Protein AF-A0A7S3FR03-F1 (afdb_monomer_lite)

Organism: NCBI:txid1461544

InterPro domains:
  IPR040096 RAB6A-GEF complex partner protein 1 [PTHR22746] (2-126)
  IPR059256 RIC1, second beta-propeller domain [PF25440] (40-126)

Structure (mmCIF, N/CA/C/O backbone):
data_AF-A0A7S3FR03-F1
#
_entry.id   AF-A0A7S3FR03-F1
#
loop_
_atom_site.group_PDB
_atom_site.id
_atom_site.type_symbol
_atom_site.label_atom_id
_atom_site.label_alt_id
_atom_site.label_comp_id
_atom_site.label_asym_id
_atom_site.label_entity_id
_atom_site.label_seq_id
_atom_site.pdbx_PDB_ins_code
_atom_site.Cartn_x
_atom_site.Cartn_y
_atom_site.Cartn_z
_atom_s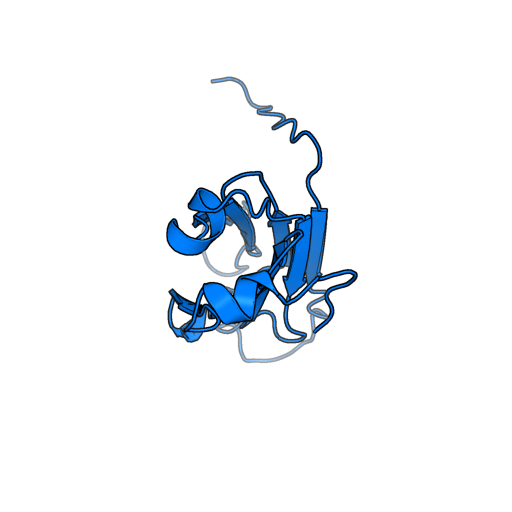ite.occupancy
_atom_site.B_iso_or_equiv
_atom_site.auth_seq_id
_atom_site.auth_comp_id
_atom_site.auth_asym_id
_atom_site.auth_atom_id
_atom_site.pdbx_PDB_model_num
ATOM 1 N N . GLN A 1 1 ? 32.426 10.888 -3.287 1.00 42.78 1 GLN A N 1
ATOM 2 C CA . GLN A 1 1 ? 31.007 10.520 -3.101 1.00 42.78 1 GLN A CA 1
ATOM 3 C C . GLN A 1 1 ? 30.938 9.010 -3.239 1.00 42.78 1 GLN A C 1
ATOM 5 O O . GLN A 1 1 ? 31.353 8.497 -4.266 1.00 42.78 1 GLN A O 1
ATOM 10 N N . ASP A 1 2 ? 30.580 8.322 -2.160 1.00 41.69 2 ASP A N 1
ATOM 11 C CA . ASP A 1 2 ? 30.757 6.874 -1.989 1.00 41.69 2 ASP A CA 1
ATOM 12 C C . ASP A 1 2 ? 29.690 6.074 -2.780 1.00 41.69 2 ASP A C 1
ATOM 14 O O . ASP A 1 2 ? 28.506 6.410 -2.662 1.00 41.69 2 ASP A O 1
ATOM 18 N N . PRO A 1 3 ? 30.048 5.070 -3.613 1.00 50.41 3 PRO A N 1
ATOM 19 C CA . PRO A 1 3 ? 29.150 4.509 -4.629 1.00 50.41 3 PRO A CA 1
ATOM 20 C C . PRO A 1 3 ? 28.243 3.353 -4.170 1.00 50.41 3 PRO A C 1
ATOM 22 O O . PRO A 1 3 ? 27.593 2.729 -5.003 1.00 50.41 3 PRO A O 1
ATOM 25 N N . SER A 1 4 ? 28.118 3.063 -2.878 1.00 46.28 4 SER A N 1
ATOM 26 C CA . SER A 1 4 ? 27.281 1.949 -2.406 1.00 46.28 4 SER A CA 1
ATOM 27 C C . SER A 1 4 ? 26.481 2.333 -1.167 1.00 46.28 4 SER A C 1
ATOM 29 O O . SER A 1 4 ? 26.712 1.865 -0.055 1.00 46.28 4 SER A O 1
ATOM 31 N N . ARG A 1 5 ? 25.473 3.191 -1.359 1.00 45.09 5 ARG A N 1
ATOM 32 C CA . ARG A 1 5 ? 24.447 3.424 -0.336 1.00 45.09 5 ARG A CA 1
ATOM 33 C C . ARG A 1 5 ? 23.555 2.190 -0.214 1.00 45.09 5 ARG A C 1
ATOM 35 O O . ARG A 1 5 ? 22.491 2.113 -0.819 1.00 45.09 5 ARG A O 1
ATOM 42 N N . VAL A 1 6 ? 24.010 1.222 0.574 1.00 50.41 6 VAL A N 1
ATOM 43 C CA . VAL A 1 6 ? 23.188 0.108 1.042 1.00 50.41 6 VAL A CA 1
ATOM 44 C C . VAL A 1 6 ? 22.191 0.679 2.047 1.00 50.41 6 VAL A C 1
ATOM 46 O O . VAL A 1 6 ? 22.561 1.091 3.144 1.00 50.41 6 VAL A O 1
ATOM 49 N N . LEU A 1 7 ? 20.923 0.759 1.649 1.00 52.75 7 LEU A N 1
ATOM 50 C CA . LEU A 1 7 ? 19.839 1.144 2.545 1.00 52.75 7 LEU A CA 1
ATOM 51 C C . LEU A 1 7 ? 19.348 -0.117 3.259 1.00 52.75 7 LEU A C 1
ATOM 53 O O . LEU A 1 7 ? 18.671 -0.957 2.669 1.00 52.75 7 LEU A O 1
ATOM 57 N N . LEU A 1 8 ? 19.740 -0.266 4.523 1.00 41.72 8 LEU A N 1
ATOM 58 C CA . LEU A 1 8 ? 19.253 -1.333 5.388 1.00 41.72 8 LEU A CA 1
ATOM 59 C C . LEU A 1 8 ? 17.861 -0.940 5.900 1.00 41.72 8 LEU A C 1
ATOM 61 O O . LEU A 1 8 ? 17.732 -0.013 6.696 1.00 41.72 8 LEU A O 1
ATOM 65 N N . PHE A 1 9 ? 16.824 -1.630 5.433 1.00 48.44 9 PHE A N 1
ATOM 66 C CA . PHE A 1 9 ? 15.459 -1.456 5.928 1.00 48.44 9 PHE A CA 1
ATOM 67 C C . PHE A 1 9 ? 15.096 -2.623 6.840 1.00 48.44 9 PHE A C 1
ATOM 69 O O . PHE A 1 9 ? 15.202 -3.782 6.447 1.00 48.44 9 PHE A O 1
ATOM 76 N N . SER A 1 10 ? 14.634 -2.318 8.048 1.00 42.00 10 SER A 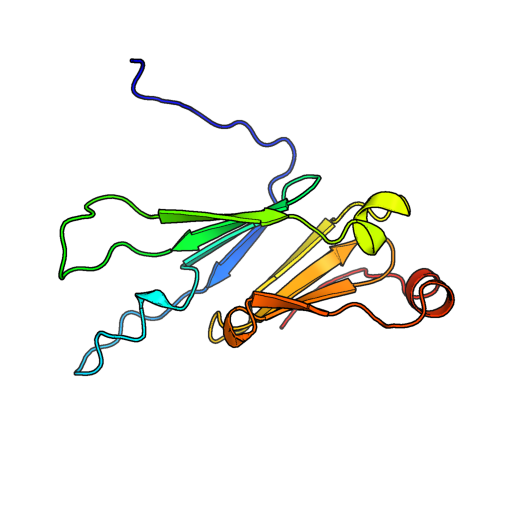N 1
ATOM 77 C CA . SER A 1 10 ? 14.479 -3.286 9.138 1.00 42.00 10 SER A CA 1
ATOM 78 C C . SER A 1 10 ? 13.367 -4.330 8.939 1.00 42.00 10 SER A C 1
ATOM 80 O O . SER A 1 10 ? 13.237 -5.222 9.768 1.00 42.00 10 SER A O 1
ATOM 82 N N . PHE A 1 11 ? 12.547 -4.253 7.885 1.00 51.72 11 PHE A N 1
ATOM 83 C CA . PHE A 1 11 ? 11.422 -5.183 7.660 1.00 51.72 11 PHE A CA 1
ATOM 84 C C . PHE A 1 11 ? 10.785 -5.041 6.264 1.00 51.72 11 PHE A C 1
ATOM 86 O O . PHE A 1 11 ? 9.616 -5.392 6.101 1.00 51.72 11 PHE A O 1
ATOM 93 N N . ALA A 1 12 ? 11.500 -4.497 5.267 1.00 52.34 12 ALA A N 1
ATOM 94 C CA . ALA A 1 12 ? 10.894 -4.098 3.993 1.00 52.34 12 ALA A CA 1
ATOM 95 C C . ALA A 1 12 ? 10.075 -5.238 3.362 1.00 52.34 12 ALA A C 1
ATOM 97 O O . ALA A 1 12 ? 10.616 -6.241 2.897 1.00 52.34 12 ALA A O 1
ATOM 98 N N . ARG A 1 13 ? 8.748 -5.078 3.359 1.00 63.19 13 ARG A N 1
ATOM 99 C CA . ARG A 1 13 ? 7.824 -5.982 2.670 1.00 63.19 13 ARG A CA 1
ATOM 100 C C . ARG A 1 13 ? 7.659 -5.490 1.244 1.00 63.19 13 ARG A C 1
ATOM 102 O O . ARG A 1 13 ? 7.432 -4.300 1.028 1.00 63.19 13 ARG A O 1
ATOM 109 N N . ALA A 1 14 ? 7.818 -6.406 0.296 1.00 63.34 14 ALA A N 1
ATOM 110 C CA . ALA A 1 14 ? 7.838 -6.102 -1.123 1.00 63.34 14 ALA A CA 1
ATOM 111 C C . ALA A 1 14 ? 6.564 -6.598 -1.809 1.00 63.34 14 ALA A C 1
ATOM 113 O O . ALA A 1 14 ? 6.146 -7.734 -1.593 1.00 63.34 14 ALA A O 1
ATOM 114 N N . ALA A 1 15 ? 5.989 -5.767 -2.672 1.00 66.56 15 ALA A N 1
ATOM 115 C CA . ALA A 1 15 ? 5.028 -6.191 -3.680 1.00 66.56 15 ALA A CA 1
ATOM 116 C C . ALA A 1 15 ? 5.695 -6.057 -5.051 1.00 66.56 15 ALA A C 1
ATOM 118 O O . ALA A 1 15 ? 6.209 -4.991 -5.397 1.00 66.56 15 ALA A O 1
ATOM 119 N N . LEU A 1 16 ? 5.728 -7.155 -5.802 1.00 68.56 16 LEU A N 1
ATOM 120 C CA . LEU A 1 16 ? 6.330 -7.209 -7.127 1.00 68.56 16 LEU A CA 1
ATOM 121 C C . LEU A 1 16 ? 5.216 -7.226 -8.159 1.00 68.56 16 LEU A C 1
ATOM 123 O O . LEU A 1 16 ? 4.313 -8.058 -8.080 1.00 68.56 16 LEU A O 1
ATOM 127 N N . ASN A 1 17 ? 5.302 -6.329 -9.131 1.00 59.44 17 ASN A N 1
ATOM 128 C CA . ASN A 1 17 ? 4.479 -6.433 -10.316 1.00 59.44 17 ASN A CA 1
ATOM 129 C C . ASN A 1 17 ? 5.322 -7.123 -11.385 1.00 59.44 17 ASN A C 1
ATOM 131 O O . ASN A 1 17 ? 6.279 -6.544 -11.900 1.00 59.44 17 ASN A O 1
ATOM 135 N N . SER A 1 18 ? 5.001 -8.376 -11.707 1.00 53.69 18 SER A N 1
ATOM 136 C CA . SER A 1 18 ? 5.538 -8.989 -12.915 1.00 53.69 18 SER A CA 1
ATOM 137 C C . SER A 1 18 ? 4.800 -8.366 -14.092 1.00 53.69 18 SER A C 1
ATOM 139 O O . SER A 1 18 ? 3.803 -8.914 -14.556 1.00 53.69 18 SER A O 1
ATOM 141 N N . SER A 1 19 ? 5.242 -7.206 -14.569 1.00 48.88 19 SER A N 1
ATOM 142 C CA . SER A 1 19 ? 4.851 -6.787 -15.906 1.00 48.88 19 SER A CA 1
ATOM 143 C C . SER A 1 19 ? 5.509 -7.779 -16.873 1.00 48.88 19 SER A C 1
ATOM 145 O O . SER A 1 19 ? 6.739 -7.845 -16.945 1.00 48.88 19 SER A O 1
ATOM 147 N N . PRO A 1 20 ? 4.741 -8.630 -17.581 1.00 45.34 20 PRO A N 1
ATOM 148 C CA . PRO A 1 20 ? 5.336 -9.449 -18.613 1.00 45.34 20 PRO A CA 1
ATOM 149 C C . PRO A 1 20 ? 5.783 -8.472 -19.693 1.00 45.34 20 PRO A C 1
ATOM 151 O O . PRO A 1 20 ? 4.969 -7.765 -20.289 1.00 45.34 20 PRO A O 1
ATOM 154 N N . THR A 1 21 ? 7.088 -8.394 -19.919 1.00 51.84 21 THR A N 1
ATOM 155 C CA . THR A 1 21 ? 7.653 -7.754 -21.100 1.00 51.84 21 THR A CA 1
ATOM 156 C C . THR A 1 21 ? 6.984 -8.376 -22.323 1.00 51.84 21 THR A C 1
ATOM 158 O O . THR A 1 21 ? 7.293 -9.495 -22.727 1.00 51.84 21 THR A O 1
ATOM 161 N N . A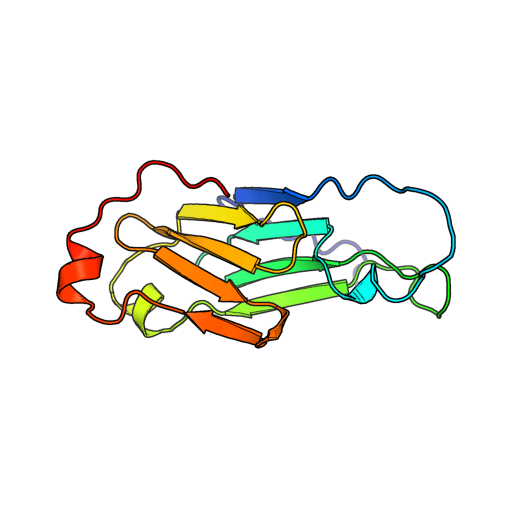RG A 1 22 ? 5.997 -7.693 -22.909 1.00 43.78 22 ARG A N 1
ATOM 162 C CA . ARG A 1 22 ? 5.325 -8.186 -24.108 1.00 43.78 22 ARG A CA 1
ATOM 163 C C . ARG A 1 22 ? 5.210 -7.077 -25.134 1.00 43.78 22 ARG A C 1
ATOM 165 O O . ARG A 1 22 ? 4.318 -6.246 -25.083 1.00 43.78 22 ARG A O 1
ATOM 172 N N . SER A 1 23 ? 6.188 -7.127 -26.037 1.00 41.53 23 SER A N 1
ATOM 173 C CA . SER A 1 23 ? 6.031 -7.045 -27.489 1.00 41.53 23 SER A CA 1
ATOM 174 C C . SER A 1 23 ? 4.938 -6.100 -28.001 1.00 41.53 23 SER A C 1
ATOM 176 O O . SER A 1 23 ? 3.752 -6.397 -27.900 1.00 41.53 23 SER A O 1
ATOM 178 N N . GLY A 1 24 ? 5.373 -5.036 -28.679 1.00 46.38 24 GLY A N 1
ATOM 179 C CA . GLY A 1 24 ? 4.569 -4.384 -29.710 1.00 46.38 24 GLY A CA 1
ATOM 180 C C . GLY A 1 24 ? 3.891 -3.076 -29.299 1.00 46.38 24 GLY A C 1
ATOM 181 O O . GLY A 1 24 ? 2.861 -3.045 -28.639 1.00 46.38 24 GLY A O 1
ATOM 182 N N . THR A 1 25 ? 4.458 -1.990 -29.819 1.00 44.09 25 THR A N 1
ATOM 183 C CA . THR A 1 25 ? 3.782 -0.776 -30.316 1.00 44.09 25 THR A CA 1
ATOM 184 C C . THR A 1 25 ? 3.244 0.314 -29.381 1.00 44.09 25 THR A C 1
ATOM 186 O O . THR A 1 25 ? 3.083 1.412 -29.895 1.00 44.09 25 THR A O 1
ATOM 189 N N . ASN A 1 26 ? 3.095 0.155 -28.059 1.00 44.50 26 ASN A N 1
ATOM 190 C CA . ASN A 1 26 ? 2.659 1.279 -27.194 1.00 44.50 26 ASN A CA 1
ATOM 191 C C . ASN A 1 26 ? 3.640 1.558 -26.038 1.00 44.50 26 ASN A C 1
ATOM 193 O O . ASN A 1 26 ? 3.461 1.097 -24.914 1.00 44.50 26 ASN A O 1
ATOM 197 N N . GLN A 1 27 ? 4.693 2.327 -26.330 1.00 47.44 27 GLN A N 1
ATOM 198 C CA . GLN A 1 27 ? 5.835 2.582 -25.434 1.00 47.44 27 GLN A CA 1
ATOM 199 C C . GLN A 1 27 ? 5.538 3.530 -24.252 1.00 47.44 27 GLN A C 1
ATOM 201 O O . GLN A 1 27 ? 6.356 3.651 -23.352 1.00 47.44 27 GLN A O 1
ATOM 206 N N . SER A 1 28 ? 4.370 4.175 -24.196 1.00 47.25 28 SER A N 1
ATOM 207 C CA . SER A 1 28 ? 4.051 5.186 -23.173 1.00 47.25 28 SER A CA 1
ATOM 208 C C . SER A 1 28 ? 3.528 4.631 -21.839 1.00 47.25 28 SER A C 1
ATOM 210 O O . SER A 1 28 ? 3.362 5.394 -20.890 1.00 47.25 28 SER A O 1
ATOM 212 N N . SER A 1 29 ? 3.261 3.323 -21.732 1.00 48.44 29 SER A N 1
ATOM 213 C CA . SER A 1 29 ? 2.639 2.739 -20.530 1.00 48.44 29 SER A CA 1
ATOM 214 C C . SER A 1 29 ? 3.637 2.242 -19.473 1.00 48.44 29 SER A C 1
ATOM 216 O O . SER A 1 29 ? 3.232 2.010 -18.334 1.00 48.44 29 SER A O 1
ATOM 218 N N . LEU A 1 30 ? 4.922 2.082 -19.818 1.00 46.53 30 LEU A N 1
ATOM 219 C CA . LEU A 1 30 ? 5.962 1.582 -18.900 1.00 46.53 30 LEU A CA 1
ATOM 220 C C . LEU A 1 30 ? 6.393 2.625 -17.858 1.00 46.53 30 LEU A C 1
ATOM 222 O O . LEU A 1 30 ? 6.782 2.263 -16.753 1.00 46.53 30 LEU A O 1
ATOM 226 N N . LEU A 1 31 ? 6.214 3.911 -18.166 1.00 51.75 31 LEU A N 1
ATOM 227 C CA . LEU A 1 31 ? 6.460 5.028 -17.249 1.00 51.75 31 LEU A CA 1
ATOM 228 C C . LEU A 1 31 ? 5.436 5.136 -16.109 1.00 51.75 31 LEU A C 1
ATOM 230 O O . LEU A 1 31 ? 5.654 5.869 -15.146 1.00 51.75 31 LEU A O 1
ATOM 234 N N . SER A 1 32 ? 4.286 4.463 -16.225 1.00 59.94 32 SER A N 1
ATOM 235 C CA . SER A 1 32 ? 3.145 4.691 -15.330 1.00 59.94 32 SER A CA 1
ATOM 236 C C . SER A 1 32 ? 3.059 3.714 -14.159 1.00 59.94 32 SER A C 1
ATOM 238 O O . SER A 1 32 ? 2.291 3.976 -13.230 1.00 59.94 32 SER A O 1
ATOM 240 N N . VAL A 1 33 ? 3.768 2.585 -14.201 1.00 72.00 33 VAL A N 1
ATOM 241 C CA . VAL A 1 33 ? 3.517 1.458 -13.290 1.00 72.00 33 VAL A CA 1
ATOM 242 C C . VAL A 1 33 ? 4.803 1.031 -12.578 1.00 72.00 33 VAL A C 1
ATOM 244 O O . VAL A 1 33 ? 5.845 0.912 -13.223 1.00 72.00 33 VAL A O 1
ATOM 247 N N . PRO A 1 34 ? 4.774 0.810 -11.253 1.00 75.88 34 PRO A N 1
ATOM 248 C CA . PRO A 1 34 ? 5.961 0.416 -10.514 1.00 75.88 34 PRO A CA 1
ATOM 249 C C . PRO A 1 34 ? 6.282 -1.064 -10.752 1.00 75.88 34 PRO A C 1
ATOM 251 O O . PRO A 1 34 ? 5.398 -1.921 -10.714 1.00 75.88 34 PRO A O 1
ATOM 254 N N . SER A 1 35 ? 7.564 -1.366 -10.954 1.00 76.19 35 SER A N 1
ATOM 255 C CA . SER A 1 35 ? 8.097 -2.730 -11.060 1.00 76.19 35 SER A CA 1
ATOM 256 C C . SER A 1 35 ? 8.165 -3.414 -9.691 1.00 76.19 35 SER A C 1
ATOM 258 O O . SER A 1 35 ? 7.957 -4.621 -9.571 1.00 76.19 35 SER A O 1
ATOM 260 N N . ALA A 1 36 ? 8.446 -2.643 -8.638 1.00 82.75 36 ALA A N 1
ATOM 261 C CA . ALA A 1 36 ? 8.478 -3.127 -7.262 1.00 82.75 36 ALA A CA 1
ATOM 262 C C . ALA A 1 36 ? 8.078 -2.023 -6.282 1.00 82.75 36 ALA A C 1
ATOM 264 O O . ALA A 1 36 ? 8.401 -0.854 -6.492 1.00 82.75 36 ALA A O 1
ATOM 265 N N . CYS A 1 37 ? 7.430 -2.393 -5.180 1.00 86.44 37 CYS A N 1
ATOM 266 C CA . CYS A 1 37 ? 7.093 -1.479 -4.095 1.00 86.44 37 CYS A CA 1
ATOM 267 C C . CYS A 1 37 ? 7.590 -2.032 -2.762 1.00 86.44 37 CYS A C 1
ATOM 269 O O . CYS A 1 37 ? 7.331 -3.191 -2.455 1.00 86.44 37 CYS A O 1
ATOM 271 N N . LEU A 1 38 ? 8.270 -1.208 -1.966 1.00 87.75 38 LEU A N 1
ATOM 272 C CA . LEU A 1 38 ? 8.773 -1.545 -0.637 1.00 87.75 38 LEU A CA 1
ATOM 273 C C . LEU A 1 38 ? 8.050 -0.712 0.413 1.00 87.75 38 LEU A C 1
ATOM 275 O O . LEU A 1 38 ? 7.998 0.512 0.314 1.00 87.75 38 LEU A O 1
ATOM 279 N N . LEU A 1 39 ? 7.522 -1.366 1.438 1.00 86.94 39 LEU A N 1
ATOM 280 C CA . LEU A 1 39 ? 6.910 -0.690 2.572 1.00 86.94 39 LEU A CA 1
ATOM 281 C C . LEU A 1 39 ? 7.959 -0.382 3.651 1.00 86.94 39 LEU A C 1
ATOM 283 O O . LEU A 1 39 ? 8.604 -1.300 4.159 1.00 86.94 39 LEU A O 1
ATOM 287 N N . GLY A 1 40 ? 8.117 0.897 3.989 1.00 83.88 40 GLY A N 1
ATOM 288 C CA . GLY A 1 40 ? 8.835 1.371 5.175 1.00 83.88 40 GLY A CA 1
ATOM 289 C C . GLY A 1 40 ? 7.875 1.740 6.311 1.00 83.88 40 GLY A C 1
ATOM 290 O O . GLY A 1 40 ? 6.671 1.521 6.202 1.00 83.88 40 GLY A O 1
ATOM 291 N N . ASP A 1 41 ? 8.403 2.329 7.388 1.00 79.75 41 ASP A N 1
ATOM 292 C CA . ASP A 1 41 ? 7.605 2.698 8.572 1.00 79.75 41 ASP A CA 1
ATOM 293 C C . ASP A 1 41 ? 6.568 3.790 8.272 1.00 79.75 41 ASP A C 1
ATOM 295 O O . ASP A 1 41 ? 5.434 3.736 8.743 1.00 79.75 41 ASP A O 1
ATOM 299 N N . ASP A 1 42 ? 6.952 4.789 7.474 1.00 84.00 42 ASP A N 1
ATOM 300 C CA . ASP A 1 42 ? 6.165 6.002 7.233 1.00 84.00 42 ASP A CA 1
ATOM 301 C C . ASP A 1 42 ? 5.830 6.236 5.752 1.00 84.00 42 ASP A C 1
ATOM 303 O O . ASP A 1 42 ? 5.127 7.190 5.404 1.00 84.00 42 ASP A O 1
ATOM 307 N N . ARG A 1 43 ? 6.344 5.390 4.854 1.00 87.75 43 ARG A N 1
ATOM 308 C CA . ARG A 1 43 ? 6.234 5.579 3.406 1.00 87.75 43 ARG A CA 1
ATOM 309 C C . ARG A 1 43 ? 6.344 4.279 2.629 1.00 87.75 43 ARG A C 1
ATOM 311 O O . ARG A 1 43 ? 6.974 3.321 3.067 1.00 87.75 43 ARG A O 1
ATOM 318 N N . VAL A 1 44 ? 5.806 4.302 1.418 1.00 89.44 44 VAL A N 1
ATOM 319 C CA . VAL A 1 44 ? 6.031 3.282 0.393 1.00 89.44 44 VAL A CA 1
ATOM 320 C C . VAL A 1 44 ? 7.052 3.803 -0.614 1.00 89.44 44 VAL A C 1
ATOM 322 O O . VAL A 1 44 ? 6.964 4.941 -1.071 1.00 89.44 44 VAL A O 1
ATOM 325 N N . LEU A 1 45 ? 8.029 2.975 -0.961 1.00 88.94 45 LEU A N 1
ATOM 326 C CA . LEU A 1 45 ? 9.010 3.240 -2.004 1.00 88.94 45 LEU A CA 1
ATOM 327 C C . LEU A 1 45 ? 8.626 2.455 -3.251 1.00 88.94 45 LEU A C 1
ATOM 329 O O . LEU A 1 45 ? 8.615 1.230 -3.218 1.00 88.94 45 LEU A O 1
ATOM 333 N N . CYS A 1 46 ? 8.335 3.138 -4.348 1.00 87.12 46 CYS A N 1
ATOM 334 C CA . CYS A 1 46 ? 7.991 2.511 -5.618 1.00 87.12 46 CYS A CA 1
ATOM 335 C C . CYS A 1 46 ? 9.157 2.656 -6.597 1.00 87.12 46 CYS A C 1
ATOM 337 O O . CYS A 1 46 ? 9.587 3.770 -6.889 1.00 87.12 46 CYS A O 1
ATOM 339 N N . VAL A 1 47 ? 9.661 1.533 -7.096 1.00 83.50 47 VAL A N 1
ATOM 340 C CA . VAL A 1 47 ? 10.706 1.456 -8.117 1.00 83.50 47 VAL A CA 1
ATOM 341 C C . VAL A 1 47 ? 10.034 1.364 -9.477 1.00 83.50 47 VAL A C 1
ATOM 343 O O . VAL A 1 47 ? 9.249 0.446 -9.710 1.00 83.50 47 VAL A O 1
ATOM 346 N N . PHE A 1 48 ? 10.359 2.284 -10.374 1.00 79.25 48 PHE A N 1
ATOM 347 C CA . PHE A 1 48 ? 9.892 2.271 -11.756 1.00 79.25 48 PHE A CA 1
ATOM 348 C C . PHE A 1 48 ? 11.028 1.842 -12.682 1.00 79.25 48 PHE A C 1
ATOM 350 O O . PHE A 1 48 ? 12.206 2.112 -12.422 1.00 79.25 48 PHE A O 1
ATOM 357 N N . GLY A 1 49 ? 10.662 1.121 -13.742 1.00 69.00 49 GLY A N 1
ATOM 358 C CA . GLY A 1 49 ? 11.598 0.696 -14.775 1.00 69.00 49 GLY A CA 1
ATOM 359 C C . GLY A 1 49 ? 12.246 1.887 -15.482 1.00 69.00 49 GLY A C 1
ATOM 360 O O . GLY A 1 49 ? 11.661 2.961 -15.585 1.00 69.00 49 GLY A O 1
ATOM 361 N N . SER A 1 50 ? 13.473 1.676 -15.951 1.00 62.56 50 SER A N 1
ATOM 362 C CA . SER A 1 50 ? 14.177 2.608 -16.829 1.00 62.56 50 SER A CA 1
ATOM 363 C C . SER A 1 50 ? 13.573 2.533 -18.237 1.00 62.56 50 SER A C 1
ATOM 365 O O . SER A 1 50 ? 13.322 1.441 -18.755 1.00 62.56 50 SER A O 1
ATOM 367 N N . ASP A 1 51 ? 13.315 3.695 -18.836 1.00 55.75 51 ASP A N 1
ATOM 368 C CA . ASP A 1 51 ? 12.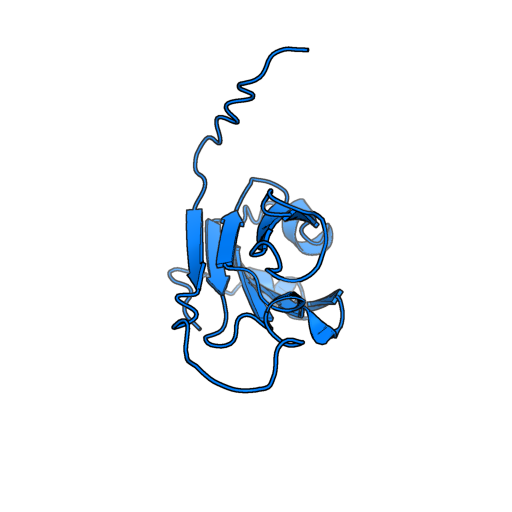852 3.804 -20.216 1.00 55.75 51 ASP A CA 1
ATOM 369 C C . ASP A 1 51 ? 14.002 3.528 -21.191 1.00 55.75 51 ASP A C 1
ATOM 371 O O . ASP A 1 51 ? 15.083 4.106 -21.098 1.00 55.75 51 ASP A O 1
ATOM 375 N N . VAL A 1 52 ? 13.728 2.713 -22.209 1.00 52.09 52 VAL A N 1
ATOM 376 C CA . VAL A 1 52 ? 14.664 2.407 -23.306 1.00 52.09 52 VAL A CA 1
ATOM 377 C C . VAL A 1 52 ? 14.833 3.603 -24.272 1.00 52.09 52 VAL A C 1
ATOM 379 O O . VAL A 1 52 ? 15.596 3.509 -25.228 1.00 52.09 52 VAL A O 1
ATOM 382 N N . LEU A 1 53 ? 14.149 4.740 -24.056 1.00 53.97 53 LEU A N 1
ATOM 383 C CA . LEU A 1 53 ? 14.092 5.851 -25.023 1.00 53.97 53 LEU A CA 1
ATOM 384 C C . LEU A 1 53 ? 14.635 7.215 -24.562 1.00 53.97 53 LEU A C 1
ATOM 386 O O . LEU A 1 53 ? 14.564 8.170 -25.333 1.00 53.97 53 LEU A O 1
ATOM 390 N N . GLY A 1 54 ? 15.211 7.342 -23.367 1.00 50.12 54 GLY A N 1
ATOM 391 C CA . GLY A 1 54 ? 15.732 8.641 -22.937 1.00 50.12 54 GLY A CA 1
ATOM 392 C C . GLY A 1 54 ? 16.524 8.597 -21.640 1.00 50.12 54 GLY A C 1
ATOM 393 O O . GLY A 1 54 ? 15.954 8.644 -20.559 1.00 50.12 54 GLY A O 1
ATOM 394 N N . ASP A 1 55 ? 17.845 8.545 -21.780 1.00 49.53 55 ASP A N 1
ATOM 395 C CA . ASP A 1 55 ? 18.856 9.115 -20.874 1.00 49.53 55 ASP A CA 1
ATOM 396 C C . ASP A 1 55 ? 18.908 8.683 -19.389 1.00 49.53 55 ASP A C 1
ATOM 398 O O . ASP A 1 55 ? 19.731 9.190 -18.629 1.00 49.53 55 ASP A O 1
ATOM 402 N N . ALA A 1 56 ? 18.105 7.716 -18.942 1.00 52.06 56 ALA A N 1
ATOM 403 C CA . ALA A 1 56 ? 18.161 7.211 -17.571 1.00 52.06 56 ALA A CA 1
ATOM 404 C C . ALA A 1 56 ? 18.499 5.719 -17.542 1.00 52.06 56 ALA A C 1
ATOM 406 O O . ALA A 1 56 ? 17.619 4.878 -17.429 1.00 52.06 56 ALA A O 1
ATOM 407 N N . GLU A 1 57 ? 19.789 5.380 -17.533 1.00 57.53 57 GLU A N 1
ATOM 408 C CA . GLU A 1 57 ? 20.315 4.019 -17.292 1.00 57.53 57 GLU A CA 1
ATOM 409 C C . GLU A 1 57 ? 19.912 3.449 -15.907 1.00 57.53 57 GLU A C 1
ATOM 411 O O . GLU A 1 57 ? 20.219 2.310 -15.559 1.00 57.53 57 GLU A O 1
ATOM 416 N N . ARG A 1 58 ? 19.237 4.249 -15.069 1.00 63.91 58 ARG A N 1
ATOM 417 C CA . ARG A 1 58 ? 18.961 3.946 -13.665 1.00 63.91 58 ARG A CA 1
ATOM 418 C C . ARG A 1 58 ? 17.458 3.913 -13.384 1.00 63.91 58 ARG A C 1
ATOM 420 O O . ARG A 1 58 ? 16.747 4.821 -13.812 1.00 63.91 58 ARG A O 1
ATOM 427 N N . PRO A 1 59 ? 16.977 2.914 -12.622 1.00 71.31 59 PRO A N 1
ATOM 428 C CA . PRO A 1 59 ? 15.595 2.884 -12.162 1.00 71.31 59 PRO A CA 1
ATOM 429 C C . PRO A 1 59 ? 15.295 4.112 -11.296 1.00 71.31 59 PRO A C 1
ATOM 431 O O . PRO A 1 59 ? 16.131 4.540 -10.493 1.00 71.31 59 PRO A O 1
ATOM 434 N N . THR A 1 60 ? 14.096 4.671 -11.439 1.00 77.38 60 THR A N 1
ATOM 435 C CA . THR A 1 60 ? 13.657 5.814 -10.635 1.00 77.38 60 THR A CA 1
ATOM 436 C C . THR A 1 60 ? 12.923 5.329 -9.386 1.00 77.38 60 THR A C 1
ATOM 438 O O . THR A 1 60 ? 12.142 4.376 -9.415 1.00 77.38 60 THR A O 1
ATOM 441 N N . LEU A 1 61 ? 13.199 5.978 -8.253 1.00 82.50 61 LEU A N 1
ATOM 442 C CA . LEU A 1 61 ? 12.592 5.667 -6.961 1.00 82.50 61 LEU A CA 1
ATOM 443 C C . LEU A 1 61 ? 11.615 6.781 -6.576 1.00 82.50 61 LEU A C 1
ATOM 445 O O . LEU A 1 61 ? 12.012 7.935 -6.415 1.00 82.50 61 LEU A O 1
ATOM 449 N N . HIS A 1 62 ? 10.347 6.436 -6.383 1.00 86.38 62 HIS A N 1
ATOM 450 C CA . HIS A 1 62 ? 9.322 7.361 -5.910 1.00 86.38 62 HIS A CA 1
ATOM 451 C C . HIS A 1 62 ? 8.988 7.091 -4.448 1.00 86.38 62 HIS A C 1
ATOM 453 O O . HIS A 1 62 ? 8.712 5.958 -4.057 1.00 86.38 62 HIS A O 1
ATOM 459 N N . HIS A 1 63 ? 8.959 8.153 -3.649 1.00 89.44 63 HIS A N 1
ATOM 460 C CA . HIS A 1 63 ? 8.587 8.095 -2.241 1.00 89.44 63 HIS A CA 1
ATOM 461 C C . HIS A 1 63 ? 7.126 8.517 -2.075 1.00 89.44 63 HIS A C 1
ATOM 463 O O . HIS A 1 63 ? 6.767 9.653 -2.383 1.00 89.44 63 HIS A O 1
ATOM 469 N N . LEU A 1 64 ? 6.295 7.614 -1.561 1.00 90.06 64 LEU A N 1
ATOM 470 C CA . LEU A 1 64 ? 4.885 7.847 -1.270 1.00 90.06 64 LEU A CA 1
ATOM 471 C C . LEU A 1 64 ? 4.686 7.886 0.251 1.00 90.06 64 LEU A C 1
ATOM 473 O O . LEU A 1 64 ? 4.609 6.825 0.873 1.00 90.06 64 LEU A O 1
ATOM 477 N N . PRO A 1 65 ? 4.628 9.075 0.878 1.00 90.31 65 PRO A N 1
ATOM 478 C CA . PRO A 1 65 ? 4.377 9.172 2.311 1.00 90.31 65 PRO A CA 1
ATOM 479 C C . PRO A 1 65 ? 2.980 8.641 2.631 1.00 90.31 65 PRO A C 1
ATOM 481 O O . PRO A 1 65 ? 2.025 8.913 1.895 1.00 90.31 65 PRO A O 1
ATOM 484 N N . LEU A 1 66 ? 2.861 7.884 3.721 1.00 88.62 66 LEU A N 1
ATOM 485 C CA . LEU A 1 66 ? 1.566 7.425 4.205 1.00 88.62 66 LEU A CA 1
ATOM 486 C C . LEU A 1 66 ? 0.747 8.620 4.719 1.00 88.62 66 LEU A C 1
ATOM 488 O O . LEU A 1 66 ? 1.316 9.576 5.256 1.00 88.62 66 LEU A O 1
ATOM 492 N N . PRO A 1 67 ? -0.590 8.594 4.585 1.00 87.81 67 PRO A N 1
ATOM 493 C CA . PRO A 1 67 ? -1.440 9.630 5.156 1.00 87.81 67 PRO A CA 1
ATOM 494 C C . PRO A 1 67 ? -1.225 9.753 6.665 1.00 87.81 67 PRO A C 1
ATOM 496 O O . PRO A 1 67 ? -1.255 8.752 7.376 1.00 87.81 67 PRO A O 1
ATOM 499 N N . GLN A 1 68 ? -1.093 10.982 7.171 1.00 81.94 68 GLN A N 1
ATOM 500 C CA . GLN A 1 68 ? -0.910 11.234 8.606 1.00 81.94 68 GLN A CA 1
ATOM 501 C C . GLN A 1 68 ? -2.070 10.687 9.450 1.00 81.94 68 GLN A C 1
ATOM 503 O O . GLN A 1 68 ? -1.864 10.232 10.568 1.00 81.94 68 GLN A O 1
ATOM 508 N N . GLN A 1 69 ? -3.287 10.699 8.901 1.00 78.69 69 GLN A N 1
ATOM 509 C CA . GLN A 1 69 ? -4.468 10.112 9.541 1.00 78.69 69 GLN A CA 1
ATOM 510 C C . GLN A 1 69 ? -4.316 8.602 9.759 1.00 78.69 69 GLN A C 1
ATOM 512 O O . GLN A 1 69 ? -4.847 8.072 10.723 1.00 78.69 69 GLN A O 1
ATOM 517 N N . TYR A 1 70 ? -3.565 7.931 8.889 1.00 78.50 70 TYR A N 1
ATOM 518 C CA . TYR A 1 70 ? -3.316 6.501 8.961 1.00 78.50 70 TYR A CA 1
ATOM 519 C C . TYR A 1 70 ? -2.117 6.183 9.872 1.00 78.50 70 TYR A C 1
ATOM 521 O O . TYR A 1 70 ? -2.202 5.317 10.736 1.00 78.50 70 TYR A O 1
ATOM 529 N N . SER A 1 71 ? -1.008 6.923 9.748 1.00 72.56 71 SER A N 1
ATOM 530 C CA . SER A 1 71 ? 0.203 6.698 10.556 1.00 72.56 71 SER A CA 1
ATOM 531 C C . SER A 1 71 ? 0.109 7.230 11.993 1.00 72.56 71 SER A C 1
ATOM 533 O O . SER A 1 71 ? 0.683 6.641 12.905 1.00 72.56 71 SER A O 1
ATOM 535 N N . GLY A 1 72 ? -0.637 8.314 12.223 1.00 68.94 72 GLY A N 1
ATOM 536 C CA . GLY A 1 72 ? -0.763 8.977 13.526 1.00 68.94 72 GLY A CA 1
ATOM 537 C C . GLY A 1 72 ? -1.625 8.235 14.551 1.00 68.94 72 GLY A C 1
ATOM 538 O O . GLY A 1 72 ? -1.561 8.547 15.736 1.00 68.94 72 GLY A O 1
ATOM 539 N N . LEU A 1 73 ? -2.408 7.241 14.121 1.00 68.69 73 LEU A N 1
ATOM 540 C CA . LEU A 1 73 ? -3.269 6.425 14.988 1.00 68.69 73 LEU A CA 1
ATOM 541 C C . LEU A 1 73 ? -2.585 5.144 15.494 1.00 68.69 73 LEU A C 1
ATOM 543 O O . LEU A 1 73 ? -3.255 4.245 16.001 1.00 68.69 73 LEU A O 1
ATOM 547 N N . ASN A 1 74 ? -1.255 5.049 15.366 1.00 63.28 74 ASN A N 1
ATOM 548 C CA . ASN A 1 74 ? -0.476 3.839 15.645 1.00 63.28 74 ASN A CA 1
ATOM 549 C C . ASN A 1 74 ? -0.971 2.620 14.853 1.00 63.28 74 ASN A C 1
ATOM 551 O O . ASN A 1 74 ? -1.016 1.507 15.377 1.00 63.28 74 ASN A O 1
ATOM 555 N N . TRP A 1 75 ? -1.343 2.807 13.586 1.00 75.62 75 TRP A N 1
ATOM 556 C CA . TRP A 1 75 ? -1.590 1.699 12.665 1.00 75.62 75 TRP A CA 1
ATOM 557 C C . TRP A 1 75 ? -0.331 1.493 11.831 1.00 75.62 75 TRP A C 1
ATOM 559 O O . TRP A 1 75 ? -0.255 2.000 10.708 1.00 75.62 75 TRP A O 1
ATOM 569 N N . PRO A 1 76 ? 0.696 0.797 12.367 1.00 78.94 76 PRO A N 1
ATOM 570 C CA . PRO A 1 76 ? 1.900 0.555 11.598 1.00 78.94 76 PRO A CA 1
ATOM 571 C C . PRO A 1 76 ? 1.478 -0.158 10.326 1.00 78.94 76 PRO A C 1
ATOM 573 O O . PRO A 1 76 ? 0.749 -1.154 10.372 1.00 78.94 76 PRO A O 1
ATOM 576 N N . ALA A 1 77 ? 1.889 0.381 9.187 1.00 83.94 77 ALA A N 1
ATOM 577 C CA . ALA A 1 77 ? 1.675 -0.288 7.929 1.00 83.94 77 ALA A CA 1
ATOM 578 C C . ALA A 1 77 ? 2.489 -1.586 7.943 1.00 83.94 77 ALA A C 1
ATOM 580 O O . ALA A 1 77 ? 3.693 -1.585 8.184 1.00 83.94 77 ALA A O 1
ATOM 581 N N . ARG A 1 78 ? 1.820 -2.716 7.719 1.00 85.00 78 ARG A N 1
ATOM 582 C CA . ARG A 1 78 ? 2.432 -4.050 7.794 1.00 85.00 78 ARG A CA 1
ATOM 583 C C . ARG A 1 78 ? 2.310 -4.802 6.490 1.00 85.00 78 ARG A C 1
ATOM 585 O O . ARG A 1 78 ? 3.069 -5.727 6.260 1.00 85.00 78 ARG A O 1
ATOM 592 N N . LEU A 1 79 ? 1.338 -4.483 5.660 1.00 87.31 79 LEU A N 1
ATOM 593 C CA . LEU A 1 79 ? 1.010 -5.214 4.451 1.00 87.31 79 LEU A CA 1
ATOM 594 C C . LEU A 1 79 ? 0.988 -4.235 3.290 1.00 87.31 79 LEU A C 1
ATOM 596 O O . LEU A 1 79 ? 0.573 -3.088 3.445 1.00 87.31 79 LEU A O 1
ATOM 600 N N . ILE A 1 80 ? 1.429 -4.709 2.134 1.00 89.00 80 ILE A N 1
ATOM 601 C CA . ILE A 1 80 ? 1.411 -3.965 0.885 1.00 89.00 80 ILE A CA 1
ATOM 602 C C . ILE A 1 80 ? 0.997 -4.912 -0.234 1.00 89.00 80 ILE A C 1
ATOM 604 O O . ILE A 1 80 ? 1.450 -6.054 -0.279 1.00 89.00 80 ILE A O 1
ATOM 608 N N . ALA A 1 81 ? 0.131 -4.441 -1.120 1.00 88.25 81 ALA A N 1
ATOM 609 C CA . ALA A 1 81 ? -0.264 -5.150 -2.323 1.00 88.25 81 ALA A CA 1
ATOM 610 C C . ALA A 1 81 ? -0.350 -4.156 -3.479 1.00 88.25 81 ALA A C 1
ATO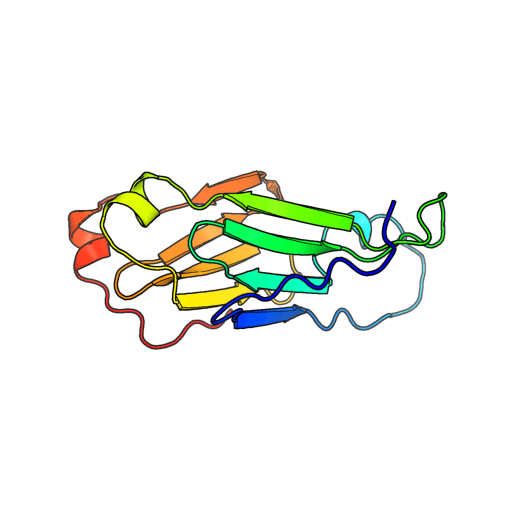M 612 O O . ALA A 1 81 ? -0.751 -3.007 -3.303 1.00 88.25 81 ALA A O 1
ATOM 613 N N . VAL A 1 82 ? 0.007 -4.600 -4.677 1.00 86.75 82 VAL A N 1
ATOM 614 C CA . VAL A 1 82 ? -0.049 -3.790 -5.897 1.00 86.75 82 VAL A CA 1
ATOM 615 C C . VAL A 1 82 ? -1.051 -4.430 -6.844 1.00 86.75 82 VAL A C 1
ATOM 617 O O . VAL A 1 82 ? -1.098 -5.654 -6.951 1.00 86.75 82 VAL A O 1
ATOM 620 N N . SER A 1 83 ? -1.879 -3.608 -7.487 1.00 85.75 83 SER A N 1
ATOM 621 C CA . SER A 1 83 ? -2.866 -4.079 -8.462 1.00 85.75 83 SER A CA 1
ATOM 622 C C . SER A 1 83 ? -2.188 -4.821 -9.609 1.00 85.75 83 SER A C 1
ATOM 624 O O . SER A 1 83 ? -1.056 -4.510 -9.972 1.00 85.75 83 SER A O 1
ATOM 626 N N . ALA A 1 84 ? -2.900 -5.752 -10.246 1.00 77.12 84 ALA A N 1
ATOM 627 C CA . ALA A 1 84 ? -2.359 -6.534 -11.363 1.00 77.12 84 ALA A CA 1
ATOM 628 C C . ALA A 1 84 ? -1.837 -5.669 -12.529 1.00 77.12 84 ALA A C 1
ATOM 630 O O . ALA A 1 84 ? -0.996 -6.109 -13.306 1.00 77.12 84 ALA A O 1
ATOM 631 N N . ARG A 1 85 ? -2.341 -4.434 -12.664 1.00 72.50 85 ARG A N 1
ATOM 632 C CA . ARG A 1 85 ? -1.867 -3.461 -13.657 1.00 72.50 85 ARG A CA 1
ATOM 633 C C . ARG A 1 85 ? -0.833 -2.474 -13.115 1.00 72.50 85 ARG A C 1
ATOM 635 O O . ARG A 1 85 ? -0.249 -1.759 -13.909 1.00 72.50 85 ARG A O 1
ATOM 642 N N . GLY A 1 86 ? -0.583 -2.428 -11.807 1.00 75.19 86 GLY A N 1
ATOM 643 C CA . GLY A 1 86 ? 0.336 -1.474 -11.175 1.00 75.19 86 GLY A CA 1
ATOM 644 C C . GLY A 1 86 ? -0.201 -0.043 -11.056 1.00 75.19 86 GLY A C 1
ATOM 645 O O . GLY A 1 86 ? 0.554 0.873 -10.755 1.00 75.19 86 GLY A O 1
ATOM 646 N N . GLU A 1 87 ? -1.493 0.176 -11.295 1.00 82.00 87 GLU A N 1
ATOM 647 C CA . GLU A 1 87 ? -2.106 1.513 -11.283 1.00 82.00 87 GLU A CA 1
ATOM 648 C C . GLU A 1 87 ? -2.539 1.948 -9.881 1.00 82.00 87 GLU A C 1
ATOM 650 O O . GLU A 1 87 ? -2.489 3.127 -9.535 1.00 82.00 87 GLU A O 1
ATOM 655 N N . ASP A 1 88 ? -2.946 0.991 -9.057 1.00 87.88 88 ASP A N 1
ATOM 656 C CA . ASP A 1 88 ? -3.329 1.213 -7.672 1.00 87.88 88 ASP A CA 1
ATOM 657 C C . ASP A 1 88 ? -2.491 0.336 -6.733 1.00 87.88 88 ASP A C 1
ATOM 659 O O . ASP A 1 88 ? -2.036 -0.760 -7.089 1.00 87.88 88 ASP A O 1
ATOM 663 N N . LEU A 1 89 ? -2.301 0.832 -5.516 1.00 89.75 89 LEU A N 1
ATOM 664 C CA . LEU A 1 89 ? -1.523 0.211 -4.456 1.00 89.75 89 LEU A CA 1
ATOM 665 C C . LEU A 1 89 ? -2.346 0.214 -3.172 1.00 89.75 89 LEU A C 1
ATOM 667 O O . LEU A 1 89 ? -3.018 1.187 -2.851 1.00 89.75 89 LEU A O 1
ATOM 671 N N . ALA A 1 90 ? -2.301 -0.886 -2.439 1.00 90.44 90 ALA A N 1
ATOM 672 C CA . ALA A 1 90 ? -2.969 -1.046 -1.165 1.00 90.44 90 ALA A CA 1
ATOM 673 C C . ALA A 1 90 ? -1.922 -1.203 -0.067 1.00 90.44 90 ALA A C 1
ATOM 675 O O . ALA A 1 90 ? -0.956 -1.948 -0.222 1.00 90.44 90 ALA A O 1
ATOM 676 N N . VAL A 1 91 ? -2.133 -0.517 1.048 1.00 89.62 91 VAL A N 1
ATOM 677 C CA . VAL A 1 91 ? -1.363 -0.672 2.279 1.00 89.62 91 VAL A CA 1
ATOM 678 C C . VAL A 1 91 ? -2.337 -0.997 3.392 1.00 89.62 91 VAL A C 1
ATOM 680 O O . VAL A 1 91 ? -3.363 -0.340 3.516 1.00 89.62 91 VAL A O 1
ATOM 683 N N . ALA A 1 92 ? -2.020 -1.989 4.212 1.00 88.75 92 ALA A N 1
ATOM 684 C CA . ALA A 1 92 ? -2.818 -2.319 5.385 1.00 88.75 92 ALA A CA 1
ATOM 685 C C . ALA A 1 92 ? -1.927 -2.501 6.611 1.00 88.75 92 ALA A C 1
ATOM 687 O O . ALA A 1 92 ? -0.754 -2.865 6.511 1.00 88.75 92 ALA A O 1
ATOM 688 N N . GLY A 1 93 ? -2.468 -2.183 7.777 1.00 85.38 93 GLY A N 1
ATOM 689 C CA . GLY A 1 93 ? -1.762 -2.189 9.047 1.00 85.38 93 GLY A CA 1
ATOM 690 C C . GLY A 1 93 ? -2.296 -3.283 9.948 1.00 85.38 93 GLY A C 1
ATOM 691 O O . GLY A 1 93 ? -2.826 -4.287 9.482 1.00 85.38 93 GLY A O 1
ATOM 692 N N . GLU A 1 94 ? -2.172 -3.091 11.257 1.00 82.94 94 GLU A N 1
ATOM 693 C CA . GLU A 1 94 ? -2.929 -3.916 12.204 1.00 82.94 94 GLU A CA 1
ATOM 694 C C . GLU A 1 94 ? -4.435 -3.627 12.129 1.00 82.94 94 GLU A C 1
ATOM 696 O O . GLU A 1 94 ? -5.256 -4.535 12.291 1.00 82.94 94 GLU A O 1
ATOM 701 N N . ARG A 1 95 ? -4.777 -2.364 11.856 1.00 84.56 95 ARG A N 1
ATOM 702 C CA . ARG A 1 95 ? -6.140 -1.874 11.695 1.00 84.56 95 ARG A CA 1
ATOM 703 C C . ARG A 1 95 ? -6.223 -0.995 10.460 1.00 84.56 95 ARG A C 1
ATOM 705 O O . ARG A 1 95 ? -5.289 -0.239 10.197 1.00 84.56 95 ARG A O 1
ATOM 712 N N . GLY A 1 96 ? -7.327 -1.110 9.736 1.00 85.56 96 GLY A N 1
ATOM 713 C CA . GLY A 1 96 ? -7.566 -0.298 8.552 1.00 85.56 96 GLY A CA 1
ATOM 714 C C . GLY A 1 96 ? -6.689 -0.613 7.342 1.00 85.56 96 GLY A C 1
ATOM 715 O O . GLY A 1 96 ? -5.778 -1.448 7.378 1.00 85.56 96 GLY A O 1
ATOM 716 N N . ALA A 1 97 ? -6.997 0.079 6.248 1.00 87.69 97 ALA A N 1
ATOM 717 C CA . ALA A 1 97 ? -6.274 -0.028 4.993 1.00 87.69 97 ALA A CA 1
ATOM 718 C C . ALA A 1 97 ? -6.375 1.271 4.183 1.00 87.69 97 ALA A C 1
ATOM 720 O O . ALA A 1 97 ? -7.441 1.867 4.038 1.00 87.69 97 ALA A O 1
ATOM 721 N N . ALA A 1 98 ? -5.264 1.659 3.568 1.00 89.81 98 ALA A N 1
ATOM 722 C CA . ALA A 1 98 ? -5.151 2.811 2.693 1.00 89.81 98 ALA A CA 1
ATOM 723 C C . ALA A 1 98 ? -4.918 2.371 1.242 1.00 89.81 98 ALA A C 1
ATOM 725 O O . ALA A 1 98 ? -4.049 1.547 0.954 1.00 89.81 98 ALA A O 1
ATOM 726 N N . LEU A 1 99 ? -5.660 2.963 0.306 1.00 91.12 99 LEU A N 1
ATOM 727 C CA . LEU A 1 99 ? -5.520 2.717 -1.129 1.00 91.12 99 LEU A CA 1
ATOM 728 C C . LEU A 1 99 ? -4.906 3.933 -1.815 1.00 91.12 99 LEU A C 1
ATOM 730 O O . LEU A 1 99 ? -5.517 4.998 -1.873 1.00 91.12 99 LEU A O 1
ATOM 734 N N . TYR A 1 100 ? -3.722 3.785 -2.384 1.00 91.12 100 TYR A N 1
ATOM 735 C CA . TYR A 1 100 ? -3.117 4.783 -3.250 1.00 91.12 100 TYR A CA 1
ATOM 736 C C . TYR A 1 100 ? -3.517 4.544 -4.703 1.00 91.12 100 TYR A C 1
ATOM 738 O O . TYR A 1 100 ? -3.442 3.420 -5.191 1.00 91.12 100 TYR A O 1
ATOM 746 N N . SER A 1 101 ? -3.902 5.609 -5.404 1.00 88.12 101 SER A N 1
ATOM 747 C CA . SER A 1 101 ? -4.100 5.563 -6.853 1.00 88.12 101 SER A CA 1
ATOM 748 C C . SER A 1 101 ? -3.024 6.364 -7.568 1.00 88.12 101 SER A C 1
ATOM 750 O O . SER A 1 101 ? -2.932 7.577 -7.356 1.00 88.12 101 SER A O 1
ATOM 752 N N . HIS A 1 102 ? -2.247 5.725 -8.451 1.00 81.06 102 HIS A N 1
ATOM 753 C CA . HIS A 1 102 ? -1.244 6.414 -9.270 1.00 81.06 102 HIS A CA 1
ATOM 754 C C . HIS A 1 102 ? -1.897 7.405 -10.235 1.00 81.06 102 HIS A C 1
ATOM 756 O O . HIS A 1 102 ? -1.359 8.493 -10.445 1.00 81.06 102 HIS A O 1
ATOM 762 N N . ARG A 1 103 ? -3.095 7.088 -10.750 1.00 80.75 103 ARG A N 1
ATOM 763 C CA . ARG A 1 103 ? -3.847 7.963 -11.664 1.00 80.75 103 ARG A CA 1
ATOM 764 C C . ARG A 1 103 ? -4.194 9.305 -11.027 1.00 80.75 103 ARG A C 1
ATOM 766 O O . ARG A 1 103 ? -4.039 10.350 -11.651 1.00 80.75 103 ARG A O 1
ATOM 773 N N . HIS A 1 104 ? -4.668 9.272 -9.783 1.00 83.38 104 HIS A N 1
ATOM 774 C CA . HIS A 1 104 ? -5.086 10.470 -9.048 1.00 83.38 104 HIS A CA 1
ATOM 775 C C . HIS A 1 104 ? -4.002 11.018 -8.115 1.00 83.38 104 HIS A C 1
ATOM 777 O O . HIS A 1 104 ? -4.216 12.047 -7.477 1.00 83.38 104 HIS A O 1
ATOM 783 N N . ARG A 1 105 ? -2.859 10.324 -8.013 1.00 85.00 105 ARG A N 1
ATOM 784 C CA . ARG A 1 105 ? -1.748 10.599 -7.089 1.00 85.00 105 ARG A CA 1
ATOM 785 C C . ARG A 1 105 ? -2.208 10.861 -5.653 1.00 85.00 105 ARG A C 1
ATOM 787 O O . ARG A 1 105 ? -1.657 11.715 -4.960 1.00 85.00 105 ARG A O 1
ATOM 794 N N . ARG A 1 106 ? -3.238 10.139 -5.206 1.00 89.12 106 ARG A N 1
ATOM 795 C CA . ARG A 1 106 ? -3.924 10.396 -3.936 1.00 89.12 106 ARG A CA 1
ATOM 796 C C . ARG A 1 106 ? -4.205 9.100 -3.186 1.00 89.12 106 ARG A C 1
ATOM 798 O O . ARG A 1 106 ? -4.582 8.094 -3.785 1.00 89.12 106 ARG A O 1
ATOM 805 N N . TRP A 1 107 ? -4.069 9.172 -1.866 1.00 90.44 107 TRP A N 1
ATOM 806 C CA . TRP A 1 107 ? -4.527 8.145 -0.939 1.00 90.44 107 TRP A CA 1
ATOM 807 C C . TRP A 1 107 ? -6.026 8.260 -0.663 1.00 90.44 107 TRP A C 1
ATOM 809 O O . TRP A 1 107 ? -6.564 9.352 -0.461 1.00 90.44 107 TRP A O 1
ATOM 819 N N . ARG A 1 108 ? -6.685 7.112 -0.614 1.00 90.00 108 ARG A N 1
ATOM 820 C CA . ARG A 1 108 ? -8.067 6.923 -0.193 1.00 90.00 108 ARG A CA 1
ATOM 821 C C . ARG A 1 108 ? -8.048 6.121 1.101 1.00 90.00 108 ARG A C 1
ATOM 823 O O . ARG A 1 108 ? -7.441 5.054 1.149 1.00 90.00 108 ARG A O 1
ATOM 830 N N . LEU A 1 109 ? -8.692 6.666 2.122 1.00 86.75 109 LEU A N 1
ATOM 831 C CA . LEU A 1 109 ? -8.899 6.026 3.417 1.00 86.75 109 LEU A CA 1
ATOM 832 C C . LEU A 1 109 ? -10.366 5.618 3.538 1.00 86.75 109 LEU A C 1
ATOM 834 O O . LEU A 1 109 ? -11.221 6.172 2.832 1.00 86.75 109 LEU A O 1
ATOM 838 N N . PHE A 1 110 ? -10.662 4.679 4.431 1.00 76.06 110 PHE A N 1
ATOM 839 C CA . PHE A 1 110 ? -12.041 4.374 4.787 1.00 76.06 110 PHE A CA 1
ATOM 840 C C . PHE A 1 110 ? -12.549 5.526 5.660 1.00 76.06 110 PHE A C 1
ATOM 842 O O . PHE A 1 110 ? -12.088 5.726 6.771 1.00 76.06 110 PHE A O 1
ATOM 849 N N . GLY A 1 111 ? -13.438 6.354 5.102 1.00 75.62 111 GLY A N 1
ATOM 850 C CA . GLY A 1 111 ? -13.716 7.713 5.590 1.00 75.62 111 GLY A CA 1
ATOM 851 C C . GLY A 1 111 ? -13.943 7.893 7.099 1.00 75.62 111 GLY A C 1
ATOM 852 O O . GLY A 1 111 ? -13.588 8.950 7.616 1.00 75.62 111 GLY A O 1
ATOM 853 N N . ASP A 1 112 ? -14.505 6.900 7.798 1.00 81.44 112 ASP A N 1
ATOM 854 C CA . ASP A 1 112 ? -14.671 6.932 9.254 1.00 81.44 112 ASP A CA 1
ATOM 855 C C . ASP A 1 112 ? -13.586 6.115 9.972 1.00 81.44 112 ASP A C 1
ATOM 857 O O . ASP A 1 112 ? -13.575 4.881 9.950 1.00 81.44 112 ASP A O 1
ATOM 861 N N . VAL A 1 113 ? -12.727 6.836 10.692 1.00 77.31 113 VAL A N 1
ATOM 862 C CA . VAL A 1 113 ? -11.650 6.297 11.528 1.00 77.31 113 VAL A CA 1
ATOM 863 C C . VAL A 1 113 ? -12.158 5.268 12.541 1.00 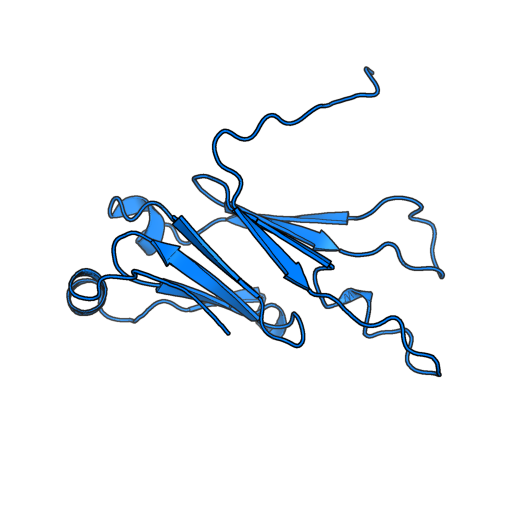77.31 113 VAL A C 1
ATOM 865 O O . VAL A 1 113 ? -11.476 4.275 12.794 1.00 77.31 113 VAL A O 1
ATOM 868 N N . ASN A 1 114 ? -13.345 5.467 13.123 1.00 79.12 114 ASN A N 1
ATOM 869 C CA . ASN A 1 114 ? -13.880 4.543 14.123 1.00 79.12 114 ASN A CA 1
ATOM 870 C C . ASN A 1 114 ? -14.224 3.193 13.495 1.00 79.12 114 ASN A C 1
ATOM 872 O O . ASN A 1 114 ? -13.858 2.150 14.041 1.00 79.12 114 ASN A O 1
ATOM 876 N N . GLN A 1 115 ? -14.875 3.211 12.331 1.00 78.56 115 GLN A N 1
ATOM 877 C CA . GLN A 1 115 ? -15.186 1.995 11.581 1.00 78.56 115 GLN A CA 1
ATOM 878 C C . GLN A 1 115 ? -13.911 1.317 11.080 1.00 78.56 115 GLN A C 1
ATOM 880 O O . GLN A 1 115 ? -13.766 0.103 11.208 1.00 78.56 115 GLN A O 1
ATOM 885 N N . GLU A 1 116 ? -12.955 2.099 10.580 1.00 80.19 116 GLU A N 1
ATOM 886 C CA . GLU A 1 116 ? -11.678 1.590 10.090 1.00 80.19 116 GLU A CA 1
ATOM 887 C C . GLU A 1 116 ? -10.855 0.923 11.213 1.00 80.19 116 GLU A C 1
ATOM 889 O O . GLU A 1 116 ? -10.279 -0.147 11.016 1.00 80.19 116 GLU A O 1
ATOM 894 N N . SER A 1 117 ? -10.897 1.471 12.432 1.00 77.75 117 SER A N 1
ATOM 895 C CA . SER A 1 117 ? -10.213 0.916 13.609 1.00 77.75 117 SER A CA 1
ATOM 896 C C . SER A 1 117 ? -10.744 -0.447 14.076 1.00 77.75 117 SER A C 1
ATOM 898 O O . SER A 1 117 ? -10.042 -1.168 14.798 1.00 77.75 117 SER A O 1
ATOM 900 N N . ALA A 1 118 ? -11.981 -0.788 13.700 1.00 81.94 118 ALA A N 1
ATOM 901 C CA . ALA A 1 118 ? -12.612 -2.068 14.007 1.00 81.94 118 ALA A CA 1
ATOM 902 C C . ALA A 1 118 ? -12.208 -3.166 13.009 1.00 81.94 118 ALA A C 1
ATOM 904 O O . ALA A 1 118 ? -12.349 -4.355 13.302 1.00 81.94 118 ALA A O 1
ATOM 905 N N . ILE A 1 119 ? -11.687 -2.784 11.840 1.00 81.56 119 ILE A N 1
ATOM 906 C CA . ILE A 1 119 ? -11.260 -3.713 10.797 1.00 81.56 119 ILE A CA 1
ATOM 907 C C . ILE A 1 119 ? -9.855 -4.200 11.125 1.00 81.56 119 ILE A C 1
ATOM 909 O O . ILE A 1 119 ? -8.919 -3.409 11.200 1.00 81.56 119 ILE A O 1
ATOM 913 N N . ARG A 1 120 ? -9.692 -5.517 11.273 1.00 83.81 120 ARG A N 1
ATOM 914 C CA . ARG A 1 120 ? -8.388 -6.154 11.475 1.00 83.81 120 ARG A CA 1
ATOM 915 C C . ARG A 1 120 ? -7.888 -6.759 10.169 1.00 83.81 120 ARG A C 1
ATOM 917 O O . ARG A 1 120 ? -8.505 -7.683 9.641 1.00 83.81 120 ARG A O 1
ATOM 924 N N . CYS A 1 121 ? -6.747 -6.291 9.680 1.00 81.31 121 CYS A N 1
ATOM 925 C CA . CYS A 1 121 ? -6.159 -6.794 8.441 1.00 81.31 121 CYS A CA 1
ATOM 926 C C . CYS A 1 121 ? -5.161 -7.920 8.738 1.00 81.31 121 CYS A C 1
ATOM 928 O O . CYS A 1 121 ? -4.129 -7.709 9.369 1.00 81.31 121 CYS A O 1
ATOM 930 N N . GLN A 1 122 ? -5.479 -9.138 8.294 1.00 82.88 122 GLN A N 1
ATOM 931 C CA . GLN A 1 122 ? -4.600 -10.307 8.456 1.00 82.88 122 GLN A CA 1
ATOM 932 C C . GLN A 1 122 ? -3.734 -10.560 7.219 1.00 82.88 122 GLN A C 1
ATOM 934 O O . GLN A 1 122 ? -2.560 -10.901 7.334 1.00 82.88 122 GLN A O 1
ATOM 939 N N . SER A 1 123 ? -4.324 -10.379 6.039 1.00 81.12 123 SER A N 1
ATOM 940 C CA . SER A 1 123 ? -3.680 -10.525 4.738 1.00 81.12 123 SER A CA 1
ATOM 941 C C . SER A 1 123 ? -4.204 -9.444 3.797 1.00 81.12 123 SER A C 1
ATOM 943 O O . SER A 1 123 ? -5.292 -8.908 4.015 1.00 81.12 123 SER A O 1
ATOM 945 N N . LEU A 1 124 ? -3.420 -9.114 2.775 1.00 81.06 124 LEU A N 1
ATOM 946 C CA . LEU A 1 124 ? -3.762 -8.121 1.767 1.00 81.06 124 LEU A CA 1
ATOM 947 C C . LEU A 1 124 ? -3.379 -8.665 0.390 1.00 81.06 124 LEU A C 1
ATOM 949 O O . LEU A 1 124 ? -2.214 -8.971 0.146 1.00 81.06 124 LEU A O 1
ATOM 953 N N . THR A 1 125 ? -4.364 -8.775 -0.494 1.00 81.75 125 THR A N 1
ATOM 954 C CA . THR A 1 125 ? -4.204 -9.182 -1.894 1.00 81.75 125 THR A CA 1
ATOM 955 C C . THR A 1 125 ? -4.981 -8.217 -2.782 1.00 81.75 125 THR A C 1
ATOM 957 O O . THR A 1 125 ? -5.896 -7.546 -2.303 1.00 81.75 125 THR A O 1
ATOM 960 N N . TRP A 1 126 ? -4.605 -8.148 -4.056 1.00 75.25 126 TRP A N 1
ATOM 961 C CA . TRP A 1 126 ? -5.336 -7.406 -5.083 1.00 75.25 126 TRP A CA 1
ATOM 962 C C . TRP A 1 126 ? -6.220 -8.321 -5.919 1.00 75.25 126 TRP A C 1
ATOM 964 O O . TRP A 1 126 ? -5.825 -9.496 -6.096 1.00 75.25 126 TRP A O 1
#

Radius of gyration: 16.0 Å; chains: 1; bounding box: 46×22×46 Å

Secondary structure (DSSP, 8-state):
--S------TT-EEEE-------SS-GGGGGGSEEEEEE-SSEEEEEEPPPTTSS--S-EEEEEEPPHHHHTTT--EEEEEE-TTSSEEEEEESB-EEEEETTTTEEE--S-HHHHHH-B-S----

pLDDT: mean 72.43, std 16.01, range [41.53, 91.12]

Sequence (126 aa):
QDPSRVLLFSFARAALNSSPTRSGTNQSSLLSVPSACLLGDDRVLCVFGSDVLGDAERPTLHHLPLPQQYSGLNWPARLIAVSARGEDLAVAGERGAALYSHRHRRWRLFGDVNQESAIRCQSLTW

Foldseek 3Di:
DDDDPPDDAPQWDKAAAPPPPDDDDDQPLQQQAFRMWTDGQFWIKGWGDDRPPDDDPDIDIDTGGDDCLCNVVVFGFDAKYADNSRQKIKTGGQFFIWIAGSVVRDIDGPPDPVVRRVDGDPYDYD